Protein AF-A0A1M3HSA1-F1 (afdb_monomer_lite)

pLDDT: mean 72.37, std 15.81, range [41.19, 90.0]

Structure (mmCIF, N/CA/C/O backbone):
data_AF-A0A1M3HSA1-F1
#
_entry.id   AF-A0A1M3HSA1-F1
#
loop_
_atom_site.group_PDB
_atom_site.id
_atom_site.type_symbol
_atom_site.label_atom_id
_atom_site.label_alt_id
_atom_site.label_comp_id
_atom_site.label_asym_id
_atom_site.label_entity_id
_atom_site.label_seq_id
_atom_site.pdbx_PDB_ins_code
_atom_site.Cartn_x
_atom_site.Cartn_y
_atom_site.Cartn_z
_atom_site.occupancy
_atom_site.B_iso_or_equiv
_atom_site.auth_seq_id
_atom_site.auth_comp_id
_atom_site.auth_asym_id
_atom_site.auth_atom_id
_atom_site.pdbx_PDB_model_num
ATOM 1 N N . MET A 1 1 ? -24.410 -11.366 18.452 1.00 45.28 1 MET A N 1
ATOM 2 C CA . MET A 1 1 ? -22.963 -11.435 18.164 1.00 45.28 1 MET A CA 1
ATOM 3 C C . MET A 1 1 ? -22.806 -12.352 16.969 1.00 45.28 1 MET A C 1
ATOM 5 O O . MET A 1 1 ? -22.776 -13.555 17.159 1.00 45.28 1 MET A O 1
ATOM 9 N N . ALA A 1 2 ? -22.886 -11.794 15.767 1.00 46.81 2 ALA A N 1
ATOM 10 C CA . ALA A 1 2 ? -22.535 -12.446 14.507 1.00 46.81 2 ALA A CA 1
ATOM 11 C C . ALA A 1 2 ? -22.810 -11.403 13.424 1.00 46.81 2 ALA A C 1
ATOM 13 O O . ALA A 1 2 ? -23.959 -11.196 13.045 1.00 46.81 2 ALA A O 1
ATOM 14 N N . GLN A 1 3 ? -21.778 -10.675 13.016 1.00 46.41 3 GLN A N 1
ATOM 15 C CA . GLN A 1 3 ? -21.791 -10.092 11.684 1.00 46.41 3 GLN A CA 1
ATOM 16 C C . GLN A 1 3 ? -21.290 -11.207 10.772 1.00 46.41 3 GLN A C 1
ATOM 18 O O . GLN A 1 3 ? -20.097 -11.453 10.650 1.00 46.41 3 GLN A O 1
ATOM 23 N N . ASP A 1 4 ? -22.264 -11.964 10.279 1.00 48.84 4 ASP A N 1
ATOM 24 C CA . ASP A 1 4 ? -22.176 -12.744 9.056 1.00 48.84 4 ASP A CA 1
ATOM 25 C C . ASP A 1 4 ? -21.924 -11.754 7.911 1.00 48.84 4 ASP A C 1
ATOM 27 O O . ASP A 1 4 ? -22.824 -11.018 7.516 1.00 48.84 4 ASP A O 1
ATOM 31 N N . GLN A 1 5 ? -20.675 -11.661 7.460 1.00 50.00 5 GLN A N 1
ATOM 32 C CA . GLN A 1 5 ? -20.288 -10.934 6.249 1.00 50.00 5 GLN A CA 1
ATOM 33 C C . GLN A 1 5 ? -19.876 -11.976 5.205 1.00 50.00 5 GLN A C 1
ATOM 35 O O . GLN A 1 5 ? -18.725 -12.065 4.792 1.00 50.00 5 GLN A O 1
ATOM 40 N N . GLY A 1 6 ? -20.822 -12.842 4.844 1.00 54.00 6 GLY A N 1
ATOM 41 C CA . GLY A 1 6 ? -20.725 -13.678 3.660 1.00 54.00 6 GLY A CA 1
ATOM 42 C C . GLY A 1 6 ? -21.393 -12.977 2.482 1.00 54.00 6 GLY A C 1
ATOM 43 O O . GLY A 1 6 ? -22.616 -13.004 2.377 1.00 54.00 6 GLY A O 1
ATOM 44 N N . GLY A 1 7 ? -20.608 -12.405 1.565 1.00 43.44 7 GLY A N 1
ATOM 45 C CA . GLY A 1 7 ? -21.078 -12.172 0.198 1.00 43.44 7 GLY A CA 1
ATOM 46 C C . GLY A 1 7 ? -20.592 -10.897 -0.489 1.00 43.44 7 GLY A C 1
ATOM 47 O O . GLY A 1 7 ? -20.905 -9.796 -0.057 1.00 43.44 7 GLY A O 1
ATOM 48 N N . ALA A 1 8 ? -19.966 -11.122 -1.649 1.00 47.00 8 ALA A N 1
ATOM 49 C CA . ALA A 1 8 ? -19.574 -10.177 -2.697 1.00 47.00 8 ALA A CA 1
ATOM 50 C C . ALA A 1 8 ? -18.305 -9.353 -2.424 1.00 47.00 8 ALA A C 1
ATOM 52 O O . ALA A 1 8 ? -18.366 -8.162 -2.152 1.00 47.00 8 ALA A O 1
ATOM 53 N N . ALA A 1 9 ? -17.149 -9.995 -2.618 1.00 44.31 9 ALA A N 1
ATOM 54 C CA . ALA A 1 9 ? -15.920 -9.319 -3.014 1.00 44.31 9 ALA A CA 1
ATOM 55 C C . ALA A 1 9 ? -16.182 -8.482 -4.282 1.00 44.31 9 ALA A C 1
ATOM 57 O O . ALA A 1 9 ? -16.172 -8.985 -5.407 1.00 44.31 9 ALA A O 1
ATOM 58 N N . THR A 1 10 ? -16.489 -7.203 -4.104 1.00 41.19 10 THR A N 1
ATOM 59 C CA . THR A 1 10 ? -16.280 -6.170 -5.115 1.00 41.19 10 THR A CA 1
ATOM 60 C C . THR A 1 10 ? -14.813 -5.752 -4.986 1.00 41.19 10 THR A C 1
ATOM 62 O O . THR A 1 10 ? -14.480 -4.828 -4.254 1.00 41.19 10 THR A O 1
ATOM 65 N N . SER A 1 11 ? -13.942 -6.538 -5.632 1.00 48.78 11 SER A N 1
ATOM 66 C CA . SER A 1 11 ? -12.479 -6.680 -5.474 1.00 48.78 11 SER A CA 1
ATOM 67 C C . SER A 1 11 ? -11.584 -5.441 -5.670 1.00 48.78 11 SER A C 1
ATOM 69 O O . SER A 1 11 ? -10.526 -5.556 -6.285 1.00 48.78 11 SER A O 1
ATOM 71 N N . SER A 1 12 ? -11.951 -4.237 -5.230 1.00 54.22 12 SER A N 1
ATOM 72 C CA . SER A 1 12 ? -11.031 -3.085 -5.346 1.00 54.22 12 SER A CA 1
ATOM 73 C C . SER A 1 12 ? -11.267 -1.936 -4.366 1.00 54.22 12 SER A C 1
ATOM 75 O O . SER A 1 12 ? -10.616 -0.902 -4.508 1.00 54.22 12 SER A O 1
ATOM 77 N N . GLU A 1 13 ? -12.204 -2.031 -3.417 1.00 55.12 13 GLU A N 1
ATOM 78 C CA . GLU A 1 13 ? -12.462 -0.890 -2.531 1.00 55.12 13 GLU A CA 1
ATOM 79 C C . GLU A 1 13 ? -11.445 -0.825 -1.372 1.00 55.12 13 GLU A C 1
ATOM 81 O O . GLU A 1 13 ? -11.317 -1.798 -0.622 1.00 55.12 13 GLU A O 1
ATOM 86 N N . PRO A 1 14 ? -10.741 0.318 -1.196 1.00 62.56 14 PRO A N 1
ATOM 87 C CA . PRO A 1 14 ? -9.937 0.590 -0.007 1.00 62.56 14 PRO A CA 1
ATOM 88 C C . PRO A 1 14 ? -10.813 0.440 1.236 1.00 62.56 14 PRO A C 1
ATOM 90 O O . PRO A 1 14 ? -11.687 1.272 1.479 1.00 62.56 14 PRO A O 1
ATOM 93 N N . THR A 1 15 ? -10.635 -0.639 1.996 1.00 69.75 15 THR A N 1
ATOM 94 C CA . THR A 1 15 ? -11.563 -0.976 3.091 1.00 69.75 15 THR A CA 1
ATOM 95 C C . THR A 1 15 ? -10.899 -0.908 4.463 1.00 69.75 15 THR A C 1
ATOM 97 O O . THR A 1 15 ? -11.591 -0.769 5.472 1.00 69.75 15 THR A O 1
ATOM 100 N N . ILE A 1 16 ? -9.569 -0.988 4.526 1.00 79.62 16 ILE A N 1
ATOM 101 C CA . ILE A 1 16 ? -8.833 -1.099 5.783 1.00 79.62 16 ILE A CA 1
ATOM 102 C C . ILE A 1 16 ? -8.178 0.250 6.078 1.00 79.62 16 ILE A C 1
ATOM 104 O O . ILE A 1 16 ? -7.350 0.714 5.306 1.00 79.62 16 ILE A O 1
ATOM 108 N N . ASP A 1 17 ? -8.600 0.868 7.180 1.00 80.19 17 ASP A N 1
ATOM 109 C CA . ASP A 1 17 ? -8.013 2.071 7.779 1.00 80.19 17 ASP A CA 1
ATOM 110 C C . ASP A 1 17 ? -7.510 1.687 9.178 1.00 80.19 17 ASP A C 1
ATOM 112 O O . ASP A 1 17 ? -8.269 1.623 10.153 1.00 80.19 17 ASP A O 1
ATOM 116 N N . THR A 1 18 ? -6.234 1.323 9.257 1.00 78.12 18 THR A N 1
ATOM 117 C CA . THR A 1 18 ? -5.589 0.833 10.479 1.00 78.12 18 THR A CA 1
ATOM 118 C C . THR A 1 18 ? -5.249 1.979 11.427 1.00 78.12 18 THR A C 1
ATOM 120 O O . THR A 1 18 ? -5.228 1.788 12.648 1.00 78.12 18 THR A O 1
ATOM 123 N N . ASN A 1 19 ? -4.979 3.170 10.889 1.00 79.12 19 ASN A N 1
ATOM 124 C CA . ASN A 1 19 ? -4.527 4.325 11.659 1.00 79.12 19 ASN A CA 1
ATOM 125 C C . ASN A 1 19 ? -5.691 5.225 12.150 1.00 79.12 19 ASN A C 1
ATOM 127 O O . ASN A 1 19 ? -5.506 6.010 13.086 1.00 79.12 19 ASN A O 1
ATOM 131 N N . GLY A 1 20 ? -6.897 5.050 11.601 1.00 80.94 20 GLY A N 1
ATOM 132 C CA . GLY A 1 20 ? -8.125 5.751 11.967 1.00 80.94 20 GLY A CA 1
ATOM 133 C C . GLY A 1 20 ? -8.201 7.193 11.463 1.00 80.94 20 GLY A C 1
ATOM 134 O O . GLY A 1 20 ? -8.914 8.003 12.069 1.00 80.94 20 GLY A O 1
ATOM 135 N N . ASP A 1 21 ? -7.449 7.544 10.421 1.00 80.00 21 ASP A N 1
ATOM 136 C CA . ASP A 1 21 ? -7.403 8.903 9.875 1.00 80.00 21 ASP A CA 1
ATOM 137 C C . ASP A 1 21 ? -8.517 9.198 8.850 1.00 80.00 21 ASP A C 1
ATOM 139 O O . ASP A 1 21 ? -8.713 10.355 8.457 1.00 80.00 21 ASP A O 1
ATOM 143 N N . GLY A 1 22 ? -9.305 8.182 8.481 1.00 81.62 22 GLY A N 1
ATOM 144 C CA . GLY A 1 22 ? -10.368 8.271 7.482 1.00 81.62 22 GLY A CA 1
ATOM 145 C C . G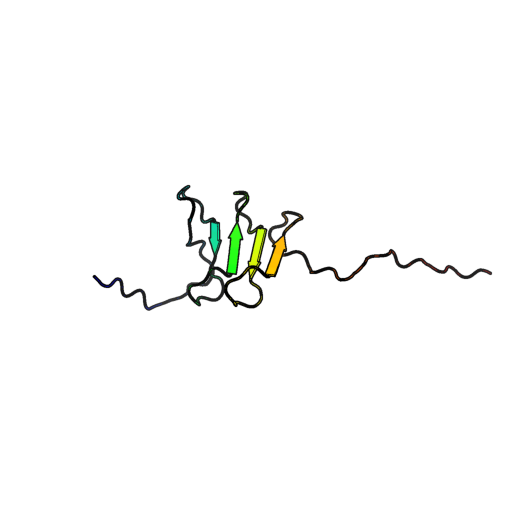LY A 1 22 ? -9.900 8.020 6.045 1.00 81.62 22 GLY A C 1
ATOM 146 O O . GLY A 1 22 ? -10.710 8.129 5.121 1.00 81.62 22 GLY A O 1
ATOM 147 N N . THR A 1 23 ? -8.626 7.691 5.846 1.00 81.31 23 THR A N 1
ATOM 148 C CA . THR A 1 23 ? -8.032 7.186 4.608 1.00 81.31 23 THR A CA 1
ATOM 149 C C . THR A 1 23 ? -7.692 5.718 4.814 1.00 81.31 23 THR A C 1
ATOM 151 O O . THR A 1 23 ? -7.090 5.349 5.813 1.00 81.31 23 THR A O 1
ATOM 154 N N . ALA A 1 24 ? -8.072 4.870 3.864 1.00 82.56 24 ALA A N 1
ATOM 155 C CA . ALA A 1 24 ? -7.625 3.488 3.896 1.00 82.56 24 ALA A CA 1
ATOM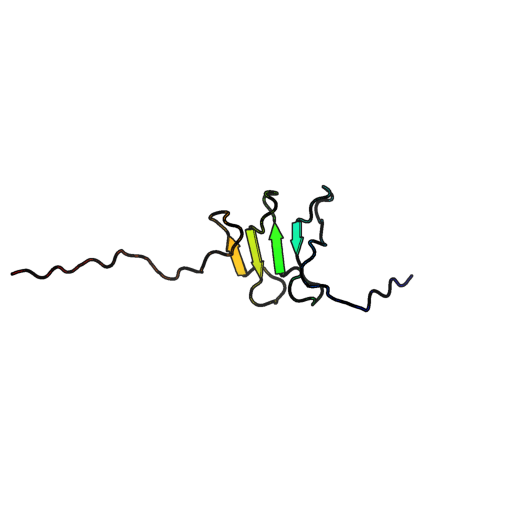 156 C C . ALA A 1 24 ? -6.116 3.413 3.624 1.00 82.56 24 ALA A C 1
ATOM 158 O O . ALA A 1 24 ? -5.640 4.020 2.664 1.00 82.56 24 ALA A O 1
ATOM 159 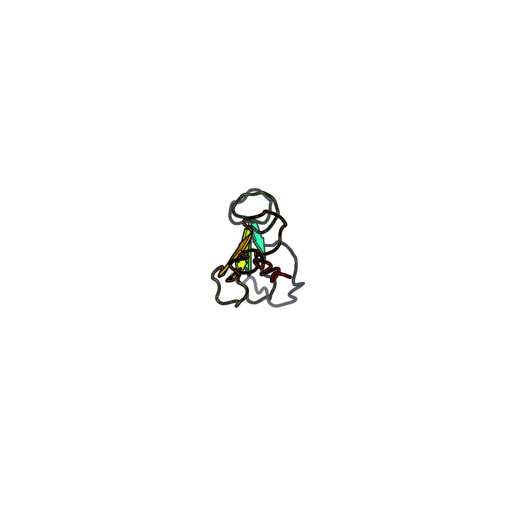N N . ASP A 1 25 ? -5.414 2.651 4.454 1.00 86.62 25 ASP A N 1
ATOM 160 C CA . ASP A 1 25 ? -3.981 2.383 4.382 1.00 86.62 25 ASP A CA 1
ATOM 161 C C . ASP A 1 25 ? -3.680 0.937 3.959 1.00 86.62 25 ASP A C 1
ATOM 163 O O . ASP A 1 25 ? -2.516 0.552 3.876 1.00 86.62 25 ASP A O 1
ATOM 167 N N . ALA A 1 26 ? -4.708 0.119 3.691 1.00 87.44 26 ALA A N 1
ATOM 168 C CA . ALA A 1 26 ? -4.529 -1.211 3.124 1.00 87.44 26 ALA A CA 1
ATOM 169 C C . ALA A 1 26 ? -5.698 -1.690 2.239 1.00 87.44 26 ALA A C 1
ATOM 171 O O . ALA A 1 26 ? -6.867 -1.322 2.425 1.00 87.44 26 ALA A O 1
ATOM 172 N N . TRP A 1 27 ? -5.370 -2.564 1.285 1.00 86.19 27 TRP A N 1
ATOM 173 C CA . TRP A 1 27 ? -6.284 -3.086 0.266 1.00 86.19 27 TRP A CA 1
ATOM 174 C C . TRP A 1 27 ? -6.202 -4.606 0.168 1.00 86.19 27 TRP A C 1
ATOM 176 O O . TRP A 1 27 ? -5.114 -5.146 0.028 1.00 86.19 27 TRP A O 1
ATOM 186 N N . ASP A 1 28 ? -7.355 -5.274 0.191 1.00 85.75 28 ASP A N 1
ATOM 187 C CA . ASP A 1 28 ? -7.518 -6.697 -0.142 1.00 85.75 28 ASP A CA 1
ATOM 188 C C . ASP A 1 28 ? -8.005 -6.788 -1.600 1.00 85.75 28 ASP A C 1
ATOM 190 O O . ASP A 1 28 ? -9.153 -6.452 -1.916 1.00 85.75 28 ASP A O 1
ATOM 194 N N . LEU A 1 29 ? -7.096 -7.138 -2.507 1.00 81.56 29 LEU A N 1
ATOM 195 C CA . LEU A 1 29 ? -7.329 -7.191 -3.951 1.00 81.56 29 LEU A CA 1
ATOM 196 C C . LEU A 1 29 ? -7.860 -8.563 -4.377 1.00 81.56 29 LEU A C 1
ATOM 198 O O . LEU A 1 29 ? -8.616 -8.669 -5.350 1.00 81.56 29 LEU A O 1
ATOM 202 N N . ASN A 1 30 ? -7.471 -9.615 -3.660 1.00 79.56 30 ASN A N 1
ATOM 203 C CA . ASN A 1 30 ? -7.771 -10.997 -4.007 1.00 79.56 30 ASN A CA 1
ATOM 204 C C . ASN A 1 30 ? -9.046 -11.541 -3.308 1.00 79.56 30 ASN A C 1
ATOM 206 O O . ASN A 1 30 ? -9.647 -12.509 -3.788 1.00 79.56 30 ASN A O 1
ATOM 210 N N . GLY A 1 31 ? -9.518 -10.882 -2.246 1.00 77.75 31 GLY A N 1
ATOM 211 C CA . GLY A 1 31 ? -10.714 -11.217 -1.473 1.00 77.75 31 GLY A CA 1
ATOM 212 C C . GLY A 1 31 ? -10.540 -12.366 -0.473 1.00 77.75 31 GLY A C 1
ATOM 213 O O . GLY A 1 31 ? -11.534 -13.018 -0.133 1.00 77.75 31 GLY A O 1
ATOM 214 N N . ASP A 1 32 ? -9.318 -12.667 -0.036 1.00 78.81 32 ASP A N 1
ATOM 215 C CA . ASP A 1 32 ? -9.014 -13.724 0.934 1.00 78.81 32 ASP A CA 1
ATOM 216 C C . ASP A 1 32 ? -9.139 -13.257 2.396 1.00 78.81 32 ASP A C 1
ATOM 218 O O . ASP A 1 32 ? -9.051 -14.073 3.324 1.00 78.81 32 ASP A O 1
ATOM 222 N N . GLY A 1 33 ? -9.417 -11.966 2.607 1.00 78.19 33 GLY A N 1
ATOM 223 C CA . GLY A 1 33 ? -9.520 -11.342 3.919 1.00 78.19 33 GLY A CA 1
ATOM 224 C C . GLY A 1 33 ? -8.175 -10.903 4.498 1.00 78.19 33 GLY A C 1
ATOM 225 O O . GLY A 1 33 ? -8.124 -10.541 5.680 1.00 78.19 33 GLY A O 1
ATOM 226 N N . LYS A 1 34 ? -7.098 -10.938 3.709 1.00 82.50 34 LYS A N 1
ATOM 227 C CA . LYS A 1 34 ? -5.803 -10.344 4.021 1.00 82.50 34 LYS A CA 1
ATOM 228 C C . LYS A 1 34 ? -5.533 -9.174 3.068 1.00 82.50 34 LYS A C 1
ATOM 230 O O . LYS A 1 34 ? -5.947 -9.201 1.918 1.00 82.50 34 LYS A O 1
ATOM 235 N N . PRO A 1 35 ? -4.847 -8.124 3.535 1.00 84.56 35 PRO A N 1
ATOM 236 C CA . PRO A 1 35 ? -4.406 -7.074 2.636 1.00 84.56 35 PRO A CA 1
ATOM 237 C C . PRO A 1 35 ? -3.293 -7.583 1.712 1.00 84.56 35 PRO A C 1
ATOM 239 O O . PRO A 1 35 ? -2.376 -8.251 2.180 1.00 84.56 35 PRO A O 1
ATOM 242 N N . ASP A 1 36 ? -3.390 -7.224 0.433 1.00 86.00 36 ASP A N 1
ATOM 243 C CA . ASP A 1 36 ? -2.385 -7.429 -0.614 1.00 86.00 36 ASP A CA 1
ATOM 244 C C . ASP A 1 36 ? -1.543 -6.165 -0.857 1.00 86.00 36 ASP A C 1
ATOM 246 O O . ASP A 1 36 ? -0.491 -6.227 -1.484 1.00 86.00 36 ASP A O 1
ATOM 250 N N . ALA A 1 37 ? -2.009 -4.993 -0.418 1.00 87.94 37 ALA A N 1
ATOM 251 C CA . ALA A 1 37 ? -1.291 -3.736 -0.591 1.00 87.94 37 ALA A CA 1
ATOM 252 C C . ALA A 1 37 ? -1.451 -2.826 0.632 1.00 87.94 37 ALA A C 1
ATOM 254 O O . ALA A 1 37 ? -2.504 -2.846 1.276 1.00 87.94 37 ALA A O 1
ATOM 255 N N . TRP A 1 38 ? -0.431 -2.019 0.934 1.00 88.56 38 TRP A N 1
ATOM 256 C CA . TRP A 1 38 ? -0.417 -1.076 2.057 1.00 88.56 38 TRP A CA 1
ATOM 257 C C . TRP A 1 38 ? 0.189 0.271 1.668 1.00 88.56 38 TRP A C 1
ATOM 259 O O . TRP A 1 38 ? 1.139 0.304 0.894 1.00 88.56 38 TRP A O 1
ATOM 269 N N . ASP A 1 39 ? -0.346 1.341 2.256 1.00 88.12 39 ASP A N 1
ATOM 270 C CA . ASP A 1 39 ? 0.160 2.718 2.232 1.00 88.12 39 ASP A CA 1
ATOM 271 C C . ASP A 1 39 ? 0.649 3.076 3.643 1.00 88.12 39 ASP A C 1
ATOM 273 O O . ASP A 1 39 ? -0.128 3.346 4.559 1.00 88.12 39 ASP A O 1
ATOM 277 N N . THR A 1 40 ? 1.958 3.026 3.842 1.00 84.88 40 THR A N 1
ATOM 278 C CA . THR A 1 40 ? 2.611 3.266 5.128 1.00 84.88 40 THR A CA 1
ATOM 279 C C . THR A 1 40 ? 3.164 4.681 5.269 1.00 84.88 40 THR A C 1
ATOM 281 O O . THR A 1 40 ? 3.502 5.087 6.388 1.00 84.88 40 THR A O 1
ATOM 284 N N . ASP A 1 41 ? 3.237 5.449 4.179 1.00 85.00 41 ASP A N 1
ATOM 285 C CA . ASP A 1 41 ? 3.745 6.824 4.170 1.00 85.00 41 ASP A CA 1
ATOM 286 C C . ASP A 1 41 ? 2.624 7.889 4.164 1.00 85.00 41 ASP A C 1
ATOM 288 O O . ASP A 1 41 ? 2.883 9.065 4.449 1.00 85.00 41 ASP A O 1
ATOM 292 N N . GLY A 1 42 ? 1.374 7.471 3.943 1.00 82.50 42 GLY A N 1
ATOM 293 C CA . GLY A 1 42 ? 0.172 8.298 3.945 1.00 82.50 42 GLY A CA 1
ATOM 294 C C . GLY A 1 42 ? -0.009 9.111 2.663 1.00 82.50 42 GLY A C 1
ATOM 295 O O . GLY A 1 42 ? -0.685 10.152 2.686 1.00 82.50 42 GLY A O 1
ATOM 296 N N . ASN A 1 43 ? 0.615 8.700 1.557 1.00 82.56 43 ASN A N 1
ATOM 297 C CA . ASN A 1 43 ? 0.567 9.417 0.285 1.00 82.56 43 ASN A CA 1
ATOM 298 C C . ASN A 1 43 ? -0.660 9.049 -0.585 1.00 82.56 43 ASN A C 1
ATOM 300 O O . ASN A 1 43 ? -0.888 9.694 -1.614 1.00 82.56 43 ASN A O 1
ATOM 304 N N . LYS A 1 44 ? -1.506 8.111 -0.127 1.00 82.62 44 LYS A N 1
ATOM 305 C CA . LYS A 1 44 ? -2.687 7.552 -0.817 1.00 82.62 44 LYS A CA 1
ATOM 306 C C . LYS A 1 44 ? -2.356 6.622 -1.990 1.00 82.62 44 LYS A C 1
ATOM 308 O O . LYS A 1 44 ? -3.232 6.363 -2.819 1.00 82.62 44 LYS A O 1
ATOM 313 N N . LEU A 1 45 ? -1.123 6.145 -2.061 1.00 85.12 45 LEU A N 1
ATOM 314 C CA . LEU A 1 45 ? -0.602 5.144 -2.983 1.00 85.12 45 LEU A CA 1
ATOM 315 C C . LEU A 1 45 ? 0.031 4.033 -2.144 1.00 85.12 45 LEU A C 1
ATOM 317 O O . LEU A 1 45 ? 0.602 4.281 -1.088 1.00 85.12 45 LEU A O 1
ATOM 321 N N . ALA A 1 46 ? -0.099 2.791 -2.594 1.00 86.19 46 ALA A N 1
ATOM 322 C CA . ALA A 1 46 ? 0.463 1.673 -1.858 1.00 86.19 46 ALA A CA 1
ATOM 323 C C . ALA A 1 46 ? 1.981 1.584 -2.077 1.00 86.19 46 ALA A C 1
ATOM 325 O O . ALA A 1 46 ? 2.410 1.335 -3.203 1.00 86.19 46 ALA A O 1
ATOM 326 N N . ASP A 1 47 ? 2.764 1.709 -1.002 1.00 89.44 47 ASP A N 1
ATOM 327 C CA . ASP A 1 47 ? 4.221 1.533 -1.005 1.00 89.44 47 ASP A CA 1
ATOM 328 C C . ASP A 1 47 ? 4.651 0.073 -0.794 1.00 89.44 47 ASP A C 1
ATOM 330 O O . ASP A 1 47 ? 5.815 -0.279 -0.979 1.00 89.44 47 ASP A O 1
ATOM 334 N N . LYS A 1 48 ? 3.731 -0.798 -0.371 1.00 90.00 48 LYS A N 1
ATOM 335 C CA . LYS A 1 48 ? 3.992 -2.222 -0.118 1.00 90.00 48 LYS A CA 1
ATOM 336 C C . LYS A 1 48 ? 2.959 -3.092 -0.786 1.00 90.00 48 LYS A C 1
ATOM 338 O O . LYS A 1 48 ? 1.772 -2.791 -0.726 1.00 90.00 48 LYS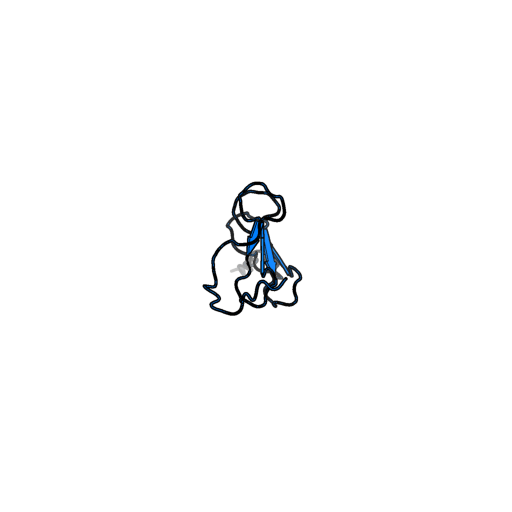 A O 1
ATOM 343 N N . TRP A 1 49 ? 3.426 -4.204 -1.337 1.00 89.00 49 TRP A N 1
ATOM 344 C CA . TRP A 1 49 ? 2.607 -5.159 -2.068 1.00 89.00 49 TRP A CA 1
ATOM 345 C C . TRP A 1 49 ? 2.980 -6.589 -1.676 1.00 89.00 49 TRP A C 1
ATOM 347 O O . TRP A 1 49 ? 4.153 -6.890 -1.465 1.00 89.00 49 TRP A O 1
ATOM 357 N N . ASP A 1 50 ? 1.971 -7.443 -1.568 1.00 88.06 50 ASP A N 1
ATOM 358 C CA . ASP A 1 50 ? 2.051 -8.893 -1.417 1.00 88.06 50 ASP A CA 1
ATOM 359 C C . ASP A 1 50 ? 1.573 -9.517 -2.735 1.00 88.06 50 ASP A C 1
ATOM 361 O O . ASP A 1 50 ? 0.383 -9.552 -3.054 1.00 88.06 50 ASP A O 1
ATOM 365 N N . THR A 1 51 ? 2.529 -9.935 -3.561 1.00 84.56 51 THR A N 1
ATOM 366 C CA . THR A 1 51 ? 2.260 -10.481 -4.893 1.00 84.56 51 THR A CA 1
ATOM 367 C C . THR A 1 51 ? 2.000 -11.986 -4.884 1.00 84.56 51 THR A C 1
ATOM 369 O O . THR A 1 51 ? 1.492 -12.519 -5.879 1.00 84.56 51 THR A O 1
ATOM 372 N N . ASP A 1 52 ? 2.320 -12.673 -3.783 1.00 86.50 52 ASP A N 1
ATOM 373 C CA . ASP A 1 52 ? 2.154 -14.120 -3.631 1.00 86.50 52 ASP A CA 1
ATOM 374 C C . ASP A 1 52 ? 0.976 -14.528 -2.724 1.00 86.50 52 ASP A C 1
ATOM 376 O O . ASP A 1 52 ? 0.643 -15.719 -2.654 1.00 86.50 52 ASP A O 1
ATOM 380 N N . ALA A 1 53 ? 0.286 -13.543 -2.141 1.00 82.50 53 ALA A N 1
ATOM 381 C CA . ALA A 1 53 ? -0.869 -13.679 -1.258 1.00 82.50 53 ALA A CA 1
ATOM 382 C C . ALA A 1 53 ? -0.580 -14.531 -0.006 1.00 82.50 53 ALA A C 1
ATOM 384 O O . ALA A 1 53 ? -1.462 -15.223 0.532 1.00 82.50 53 ALA A O 1
ATOM 385 N N . ASP A 1 54 ? 0.663 -14.529 0.485 1.00 83.31 54 ASP A N 1
ATOM 386 C CA . ASP A 1 54 ? 1.020 -15.246 1.709 1.00 83.31 54 ASP A CA 1
ATOM 387 C C . ASP A 1 54 ? 0.603 -14.484 2.992 1.00 83.31 54 ASP A C 1
ATOM 389 O O . ASP A 1 54 ? 0.441 -15.084 4.072 1.00 83.31 54 ASP A O 1
ATOM 393 N N . GLY A 1 55 ? 0.260 -13.201 2.861 1.00 81.25 55 GLY A N 1
ATOM 394 C CA . GLY A 1 55 ? -0.065 -12.253 3.924 1.00 81.25 55 GLY A CA 1
ATOM 395 C C . GLY A 1 55 ? 1.127 -11.415 4.390 1.00 81.25 55 GLY A C 1
ATOM 396 O O . GLY A 1 55 ? 1.069 -10.853 5.493 1.00 81.25 55 GLY A O 1
ATOM 397 N N . ARG A 1 56 ? 2.227 -11.384 3.635 1.00 84.31 56 ARG A N 1
ATOM 398 C CA . ARG A 1 56 ? 3.429 -10.597 3.911 1.00 84.31 56 ARG A CA 1
ATOM 399 C C . ARG A 1 56 ? 3.842 -9.852 2.644 1.00 84.31 56 ARG A C 1
ATOM 401 O O . ARG A 1 56 ? 4.013 -10.472 1.607 1.00 84.31 56 ARG A O 1
ATOM 408 N N . PRO A 1 57 ? 4.116 -8.543 2.743 1.00 86.00 57 PRO A N 1
ATOM 409 C CA . PRO A 1 57 ? 4.613 -7.800 1.599 1.00 86.00 57 PRO A CA 1
ATOM 410 C C . PRO A 1 57 ? 5.986 -8.325 1.166 1.00 86.00 57 PRO A C 1
ATOM 412 O O . PRO A 1 57 ? 6.929 -8.364 1.968 1.00 86.00 57 PRO A O 1
ATOM 415 N N . ASP A 1 58 ? 6.078 -8.708 -0.101 1.00 87.44 58 ASP A N 1
ATOM 416 C CA . ASP A 1 58 ? 7.277 -9.188 -0.788 1.00 87.44 58 ASP A CA 1
ATOM 417 C C . ASP A 1 58 ? 7.803 -8.173 -1.818 1.00 87.44 58 ASP A C 1
ATOM 419 O O . ASP A 1 58 ? 8.964 -8.253 -2.223 1.00 87.44 58 ASP A O 1
ATOM 423 N N . ALA A 1 59 ? 6.985 -7.181 -2.174 1.00 87.88 59 ALA A N 1
ATOM 424 C CA . ALA A 1 59 ? 7.330 -6.081 -3.057 1.00 87.88 59 ALA A CA 1
ATOM 425 C C . ALA A 1 59 ? 7.125 -4.716 -2.379 1.00 87.88 59 ALA A C 1
ATOM 427 O O . ALA A 1 59 ? 6.382 -4.555 -1.404 1.00 87.88 59 ALA A O 1
ATOM 428 N N . SER A 1 60 ? 7.852 -3.713 -2.862 1.00 88.31 60 SER A N 1
ATOM 429 C CA . SER A 1 60 ? 7.787 -2.333 -2.377 1.00 88.31 60 SER A CA 1
ATOM 430 C C . SER A 1 60 ? 7.880 -1.372 -3.558 1.00 88.31 60 SER A C 1
ATOM 432 O O . SER A 1 60 ? 8.412 -1.752 -4.595 1.00 88.31 60 SER A O 1
ATOM 434 N N . ASP A 1 61 ? 7.314 -0.183 -3.404 1.00 85.12 61 ASP A N 1
ATOM 435 C CA . ASP A 1 61 ? 7.410 0.938 -4.339 1.00 85.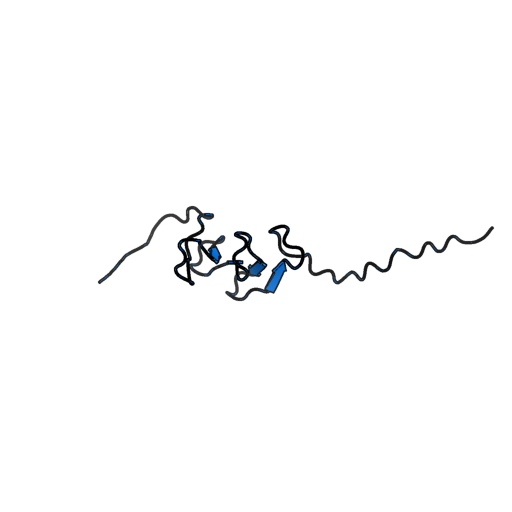12 61 ASP A CA 1
ATOM 436 C C . ASP A 1 61 ? 8.303 2.013 -3.697 1.00 85.12 61 ASP A C 1
ATOM 438 O O . ASP A 1 61 ? 7.892 2.730 -2.781 1.00 85.12 61 ASP A O 1
ATOM 442 N N . ASP A 1 62 ? 9.568 2.058 -4.113 1.00 83.62 62 ASP A N 1
ATOM 443 C CA . ASP A 1 62 ? 10.565 3.026 -3.666 1.00 83.62 62 ASP A CA 1
ATOM 444 C C . ASP A 1 62 ? 10.541 4.321 -4.509 1.00 83.62 62 ASP A C 1
ATOM 446 O O . ASP A 1 62 ? 11.110 5.335 -4.078 1.00 83.62 62 ASP A O 1
ATOM 450 N N . ASP A 1 63 ? 9.923 4.321 -5.700 1.00 83.88 63 ASP A N 1
ATOM 451 C CA . ASP A 1 63 ? 9.870 5.484 -6.600 1.00 83.88 63 ASP A CA 1
ATOM 452 C C . ASP A 1 63 ? 8.588 6.332 -6.460 1.00 83.88 63 ASP A C 1
ATOM 454 O O . ASP A 1 63 ? 8.579 7.513 -6.840 1.00 83.88 63 ASP A O 1
ATOM 458 N N . GLY A 1 64 ? 7.572 5.781 -5.795 1.00 81.06 64 GLY A N 1
ATOM 459 C CA . GLY A 1 64 ? 6.313 6.425 -5.446 1.00 81.06 64 GLY A CA 1
ATOM 460 C C . GLY A 1 64 ? 5.367 6.593 -6.634 1.00 81.06 64 GLY A C 1
ATOM 461 O O . GLY A 1 64 ? 4.562 7.535 -6.634 1.00 81.06 64 GLY A O 1
ATOM 462 N N . ASP A 1 65 ? 5.482 5.760 -7.671 1.00 81.50 65 ASP A N 1
ATOM 463 C CA . ASP A 1 65 ? 4.589 5.784 -8.831 1.00 81.50 65 ASP A CA 1
ATOM 464 C C . ASP A 1 65 ? 3.253 5.046 -8.601 1.00 81.50 65 ASP A C 1
ATOM 466 O O . ASP A 1 65 ? 2.314 5.185 -9.401 1.00 81.50 65 ASP A O 1
ATOM 470 N N . GLY A 1 66 ? 3.124 4.353 -7.465 1.00 77.94 66 GLY A N 1
ATOM 471 C CA . GLY A 1 66 ? 1.956 3.580 -7.063 1.00 77.94 66 GLY A CA 1
ATOM 472 C C . GLY A 1 66 ? 1.935 2.153 -7.613 1.00 77.94 66 GLY A C 1
ATOM 473 O O . GLY A 1 66 ? 0.886 1.500 -7.542 1.00 77.94 66 GLY A O 1
ATOM 474 N N . ALA A 1 67 ? 3.042 1.666 -8.173 1.00 82.31 67 ALA A N 1
ATOM 475 C CA . ALA A 1 67 ? 3.238 0.292 -8.605 1.00 82.31 67 ALA A CA 1
ATOM 476 C C . ALA A 1 67 ? 4.475 -0.321 -7.923 1.00 82.31 67 ALA A C 1
ATOM 478 O O . ALA A 1 67 ? 5.461 0.363 -7.685 1.00 82.31 67 ALA A O 1
ATOM 479 N N . PRO A 1 68 ? 4.460 -1.631 -7.614 1.00 84.50 68 PRO A N 1
ATOM 480 C CA . PRO A 1 68 ? 5.618 -2.279 -7.017 1.00 84.50 68 PRO A CA 1
ATOM 481 C C . PRO A 1 68 ? 6.818 -2.220 -7.962 1.00 84.50 68 PRO A C 1
ATOM 483 O O . PRO A 1 68 ? 6.703 -2.572 -9.145 1.00 84.50 68 PRO A O 1
ATOM 486 N N . ASP A 1 69 ? 7.981 -1.867 -7.415 1.00 84.44 69 ASP A N 1
ATOM 487 C CA . ASP A 1 69 ? 9.221 -1.884 -8.165 1.00 84.44 69 ASP A CA 1
ATOM 488 C C . ASP A 1 69 ? 9.469 -3.293 -8.705 1.00 84.44 69 ASP A C 1
ATOM 490 O O . ASP A 1 69 ? 9.406 -4.286 -7.961 1.00 84.44 69 ASP A O 1
ATOM 494 N N . PRO A 1 70 ? 9.801 -3.436 -10.000 1.00 74.94 70 PRO A N 1
ATOM 495 C CA . PRO A 1 70 ? 10.303 -4.704 -10.478 1.00 74.94 70 PRO A CA 1
ATOM 496 C C . PRO A 1 70 ? 11.540 -5.032 -9.645 1.00 74.94 70 PRO A C 1
ATOM 498 O O . PRO A 1 70 ? 12.457 -4.219 -9.558 1.00 74.94 70 PRO A O 1
ATOM 501 N N . GLN A 1 71 ? 11.587 -6.225 -9.046 1.00 61.56 71 GLN A N 1
ATOM 502 C CA . GLN A 1 71 ? 12.771 -6.723 -8.350 1.00 61.56 71 GLN A CA 1
ATOM 503 C C . GLN A 1 71 ? 13.909 -6.839 -9.375 1.00 61.56 71 GLN A C 1
ATOM 505 O O . GLN A 1 71 ? 14.133 -7.892 -9.981 1.00 61.56 71 GLN A O 1
ATOM 510 N N . THR A 1 72 ? 14.594 -5.728 -9.643 1.00 53.06 72 THR A N 1
ATOM 511 C CA . THR A 1 72 ? 15.641 -5.639 -10.647 1.00 53.06 72 THR A CA 1
ATOM 512 C C . THR A 1 72 ? 16.846 -6.399 -10.108 1.00 53.06 72 THR A C 1
ATOM 514 O O . THR A 1 72 ? 17.769 -5.876 -9.499 1.00 53.06 72 THR A O 1
ATOM 517 N N . SER A 1 73 ? 16.871 -7.700 -10.391 1.00 45.44 73 SER A N 1
ATOM 518 C CA . SER A 1 73 ? 18.124 -8.463 -10.442 1.00 45.44 73 SER A CA 1
ATOM 519 C C . SER A 1 73 ? 19.038 -7.986 -11.585 1.00 45.44 73 SER A C 1
ATOM 521 O O . SER A 1 73 ? 20.133 -8.508 -11.765 1.00 45.44 73 SER A O 1
ATOM 523 N N . ASP A 1 74 ? 18.608 -6.980 -12.342 1.00 50.41 74 ASP A N 1
ATOM 524 C CA . ASP A 1 74 ? 19.377 -6.258 -13.339 1.00 50.41 74 ASP A CA 1
ATOM 525 C C . ASP A 1 74 ? 19.797 -4.935 -12.675 1.00 50.41 74 ASP A C 1
ATOM 527 O O . ASP A 1 74 ? 19.104 -3.929 -12.721 1.00 50.41 74 ASP A O 1
ATOM 531 N N . SER A 1 75 ? 20.920 -4.853 -11.962 1.00 46.31 75 SER A N 1
ATOM 532 C CA . SER A 1 75 ? 22.223 -4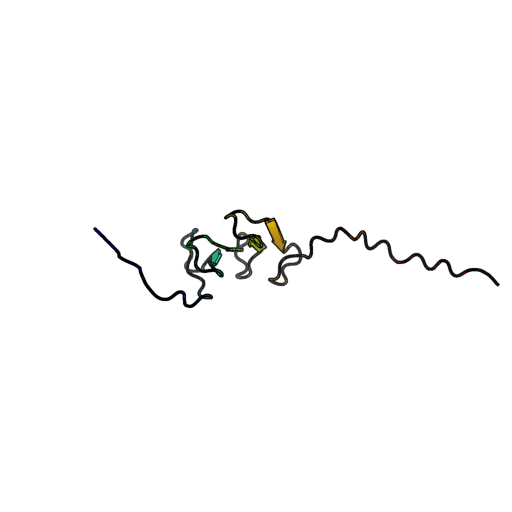.768 -12.630 1.00 46.31 75 SER A CA 1
ATOM 533 C C . SER A 1 75 ? 22.102 -4.273 -14.073 1.00 46.31 75 SER A C 1
ATOM 535 O O . SER A 1 75 ? 22.710 -4.845 -14.969 1.00 46.31 75 SER A O 1
ATOM 537 N N . GLY A 1 76 ? 21.381 -3.166 -14.274 1.00 48.50 76 GLY A N 1
ATOM 538 C CA . GLY A 1 76 ? 21.492 -2.289 -15.428 1.00 48.50 76 GLY A CA 1
ATOM 539 C C . GLY A 1 76 ? 22.863 -1.616 -15.430 1.00 48.50 76 GLY A C 1
ATOM 540 O O . GLY A 1 76 ? 22.985 -0.395 -15.519 1.00 48.50 76 GLY A O 1
ATOM 541 N N . GLY A 1 77 ? 23.921 -2.428 -15.323 1.00 47.69 77 GLY A N 1
ATOM 542 C CA . GLY A 1 77 ? 25.143 -2.173 -16.040 1.00 47.69 77 GLY A CA 1
ATOM 543 C C . GLY A 1 77 ? 24.687 -1.870 -17.449 1.00 47.69 77 GLY A C 1
ATOM 544 O O . GLY A 1 77 ? 24.125 -2.723 -18.136 1.00 47.69 77 GLY A O 1
ATOM 545 N N . SER A 1 78 ? 24.835 -0.602 -17.820 1.00 53.38 78 SER A N 1
ATOM 546 C CA . SER A 1 78 ? 24.727 -0.170 -19.201 1.00 53.38 78 SER A CA 1
ATOM 547 C C . SER A 1 78 ? 25.327 -1.272 -20.070 1.00 53.38 78 SER A C 1
ATOM 549 O O . SER A 1 78 ? 26.403 -1.752 -19.703 1.00 53.38 78 SER A O 1
ATOM 551 N N . PRO A 1 79 ? 24.691 -1.711 -21.169 1.00 55.06 79 PRO A N 1
ATOM 552 C CA . PRO A 1 79 ? 25.401 -2.552 -22.111 1.00 55.06 79 PRO A CA 1
ATOM 553 C C . PRO A 1 79 ? 26.626 -1.744 -22.528 1.00 55.06 79 PRO A C 1
ATOM 555 O O . PRO A 1 79 ? 26.516 -0.766 -23.270 1.00 55.06 79 PRO A O 1
ATOM 558 N N . GLU A 1 80 ? 27.779 -2.084 -21.950 1.00 54.12 80 GLU A N 1
ATOM 559 C CA . GLU A 1 80 ? 29.069 -1.572 -22.350 1.00 54.12 80 GLU A CA 1
ATOM 560 C C . GLU A 1 80 ? 29.143 -1.963 -23.809 1.00 54.12 80 GLU A C 1
ATOM 562 O O . GLU A 1 80 ? 29.318 -3.133 -24.125 1.00 54.12 80 GLU A O 1
ATOM 567 N N . VAL A 1 81 ? 28.880 -1.020 -24.707 1.00 57.81 81 VAL A N 1
ATOM 568 C CA . VAL A 1 81 ? 29.088 -1.225 -26.131 1.00 57.81 81 VAL A CA 1
ATOM 569 C C . VAL A 1 81 ? 30.560 -1.601 -26.270 1.00 57.81 81 VAL A C 1
ATOM 571 O O . VAL A 1 81 ? 31.406 -0.713 -26.124 1.00 57.81 81 VAL A O 1
ATOM 574 N N . PRO A 1 82 ? 30.930 -2.863 -26.577 1.00 58.50 82 PRO A N 1
ATOM 575 C CA . PRO A 1 82 ? 32.262 -3.109 -27.064 1.00 58.50 82 PRO A CA 1
ATOM 576 C C . PRO A 1 82 ? 32.180 -2.692 -28.527 1.00 58.50 82 PRO A C 1
ATOM 578 O O . PRO A 1 82 ? 32.000 -3.529 -29.415 1.00 58.50 82 PRO A O 1
ATOM 581 N N . THR A 1 83 ? 32.227 -1.382 -28.793 1.00 57.41 83 THR A N 1
ATOM 582 C CA . THR A 1 83 ? 32.457 -0.911 -30.155 1.00 57.41 83 THR A CA 1
ATOM 583 C C . THR A 1 83 ? 33.880 -1.319 -30.483 1.00 57.41 83 THR A C 1
ATOM 585 O O . THR A 1 83 ? 34.858 -0.637 -30.184 1.00 57.41 83 THR A O 1
ATOM 588 N N . SER A 1 84 ? 33.953 -2.533 -31.019 1.00 65.94 84 SER A N 1
ATOM 589 C CA . SER A 1 84 ? 35.110 -3.116 -31.651 1.00 65.94 84 SER A CA 1
ATOM 590 C C . SER A 1 84 ? 35.650 -2.117 -32.661 1.00 65.94 84 SER A C 1
ATOM 592 O O . SER A 1 84 ? 34.908 -1.540 -33.457 1.00 65.94 84 SER A O 1
ATOM 594 N N . GLN A 1 85 ? 36.958 -1.927 -32.564 1.00 48.50 85 GLN A N 1
ATOM 595 C CA . GLN A 1 85 ? 37.803 -1.235 -33.523 1.00 48.50 85 GLN A CA 1
ATOM 596 C C . GLN A 1 85 ? 37.448 -1.611 -34.969 1.00 48.50 85 GLN A C 1
ATOM 598 O O . GLN A 1 85 ? 37.143 -2.773 -35.257 1.00 48.50 85 GLN A O 1
ATOM 603 N N . PRO A 1 86 ? 37.585 -0.651 -35.885 1.00 62.44 86 PRO A N 1
ATOM 604 C CA . PRO A 1 86 ? 38.386 -0.859 -37.086 1.00 62.44 86 PRO A CA 1
ATOM 605 C C . PRO A 1 86 ? 39.757 -0.179 -36.992 1.00 62.44 86 PRO A C 1
ATOM 607 O O . PRO A 1 86 ? 39.841 0.935 -36.424 1.00 62.44 86 PRO A O 1
#

Radius of gyration: 19.26 Å; chains: 1; bounding box: 61×25×55 Å

Foldseek 3Di:
DDPPPPDDCPQFDLDDDPPPPPQRQFGRRPPPPATQFGHPPPPNATQFGNPPPPRDTPFGDPPPPRDTDDPCPDPPPPPPPPPDDD

Sequence (86 aa):
MAQDQGGAATSSEPTIDTNGDGTADAWDLNGDGKPDAWDTDGNKLADKWDTDADGRPDASDDDGDGAPDPQTSDSGGSPEVPTSQP

Secondary structure (DSSP, 8-state):
------S---TT---B-SS-SSS--EE-SSSSSS-SEE-SSSSSS-SEE-SS-SSS--EE-SS-SSSPPP----------------